Protein AF-A0A1V5BGL4-F1 (afdb_monomer)

Mean predicted aligned error: 3.55 Å

Solvent-accessible surface area (backbone atoms only — not comparable to full-atom values): 9438 Å² total; per-residue (Å²): 133,92,75,81,52,79,88,76,29,44,34,30,43,34,29,48,71,45,88,51,20,38,32,61,49,69,58,36,43,73,33,54,34,34,38,75,61,69,86,57,91,64,68,62,47,80,61,52,72,65,59,49,50,74,62,42,29,55,28,36,40,37,32,44,45,77,96,41,66,67,41,38,26,82,67,8,89,51,38,60,60,37,48,51,54,34,52,50,59,54,64,38,90,72,35,66,78,20,52,8,48,68,70,60,38,50,34,20,29,34,34,61,41,55,74,44,95,53,20,69,38,34,34,42,45,47,28,32,72,71,35,47,81,84,35,62,89,62,55,41,52,60,49,41,47,47,45,39,44,74,76,65,65,43,98,70,60,61,93,79,46,28,18,42,41,35,34,85,83,86,18,63,73,4,80

Structure (mmCIF, N/CA/C/O backbone):
data_AF-A0A1V5BGL4-F1
#
_entry.id   AF-A0A1V5BGL4-F1
#
loop_
_atom_site.group_PDB
_atom_site.id
_atom_site.type_symbol
_atom_site.label_atom_id
_atom_site.label_alt_id
_atom_site.label_comp_id
_atom_site.label_asym_id
_atom_site.label_entity_id
_atom_site.label_seq_id
_atom_site.pdbx_PDB_ins_code
_atom_site.Cartn_x
_atom_site.Cartn_y
_atom_site.Cartn_z
_atom_site.occupancy
_atom_site.B_iso_or_equiv
_atom_site.auth_seq_id
_atom_site.auth_comp_id
_atom_site.auth_asym_id
_atom_site.auth_atom_id
_atom_site.pdbx_PDB_model_num
ATOM 1 N N . MET A 1 1 ? -18.898 -4.215 -17.575 1.00 46.25 1 MET A N 1
ATOM 2 C CA . MET A 1 1 ? -17.873 -4.430 -16.530 1.00 46.25 1 MET A CA 1
ATOM 3 C C . MET A 1 1 ? -18.615 -4.593 -15.207 1.00 46.25 1 MET A C 1
ATOM 5 O O . MET A 1 1 ? -19.417 -3.721 -14.900 1.00 46.25 1 MET A O 1
ATOM 9 N N . LYS A 1 2 ? -18.492 -5.723 -14.495 1.00 56.09 2 LYS A N 1
ATOM 10 C CA . LYS A 1 2 ? -19.164 -5.896 -13.191 1.00 56.09 2 LYS A CA 1
ATOM 11 C C . LYS A 1 2 ? -18.403 -5.069 -12.153 1.00 56.09 2 LYS A C 1
ATOM 13 O O . LYS A 1 2 ? -17.222 -5.314 -11.939 1.00 56.09 2 LYS A O 1
ATOM 18 N N . THR A 1 3 ? -19.050 -4.068 -11.570 1.00 75.62 3 THR A N 1
ATOM 19 C CA . THR A 1 3 ? -18.485 -3.226 -10.511 1.00 75.62 3 THR A CA 1
ATOM 20 C C . THR A 1 3 ? -18.653 -3.907 -9.153 1.00 75.62 3 THR A C 1
ATOM 22 O O . THR A 1 3 ? -19.695 -4.502 -8.889 1.00 75.62 3 THR A O 1
ATOM 25 N N . ILE A 1 4 ? -17.635 -3.830 -8.288 1.00 83.69 4 ILE A N 1
ATOM 26 C CA . ILE A 1 4 ? -17.737 -4.312 -6.901 1.00 83.69 4 ILE A CA 1
ATOM 27 C C . ILE A 1 4 ? -18.703 -3.378 -6.145 1.00 83.69 4 ILE A C 1
ATOM 29 O O . ILE A 1 4 ? -18.443 -2.161 -6.121 1.00 83.69 4 ILE A O 1
ATOM 33 N N . PRO A 1 5 ? -19.800 -3.903 -5.559 1.00 88.88 5 PRO A N 1
ATOM 34 C CA . PRO A 1 5 ? -20.725 -3.124 -4.735 1.00 88.88 5 PRO A CA 1
ATOM 35 C C . PRO A 1 5 ? -19.995 -2.380 -3.614 1.00 88.88 5 PRO A C 1
ATOM 37 O O . PRO A 1 5 ? -19.021 -2.890 -3.071 1.00 88.88 5 PRO A O 1
ATOM 40 N N . ILE A 1 6 ? -20.432 -1.161 -3.284 1.00 84.94 6 ILE A N 1
ATOM 41 C CA . ILE A 1 6 ? -19.720 -0.260 -2.357 1.00 84.94 6 ILE A CA 1
ATOM 42 C C . ILE A 1 6 ? -19.507 -0.865 -0.959 1.00 84.94 6 ILE A C 1
ATOM 44 O O . ILE A 1 6 ? -18.484 -0.621 -0.323 1.00 84.94 6 ILE A O 1
ATOM 48 N N . ASP A 1 7 ? -20.467 -1.662 -0.510 1.00 88.38 7 ASP A N 1
ATOM 49 C CA . ASP A 1 7 ? -20.508 -2.408 0.745 1.00 88.38 7 ASP A CA 1
ATOM 50 C C . ASP A 1 7 ? -19.601 -3.644 0.732 1.00 88.38 7 ASP A C 1
ATOM 52 O O . ASP A 1 7 ? -19.092 -4.040 1.775 1.00 88.38 7 ASP A O 1
ATOM 56 N N . ALA A 1 8 ? -19.329 -4.200 -0.449 1.00 92.00 8 ALA A N 1
ATOM 57 C CA . ALA A 1 8 ? -18.367 -5.281 -0.640 1.00 92.00 8 ALA A CA 1
ATOM 58 C C . ALA A 1 8 ? -16.921 -4.778 -0.822 1.00 92.00 8 ALA A C 1
ATOM 60 O O . ALA A 1 8 ? -15.995 -5.592 -0.897 1.00 92.00 8 ALA A O 1
ATOM 61 N N . ARG A 1 9 ? -16.706 -3.456 -0.919 1.00 96.44 9 ARG A N 1
ATOM 62 C CA . ARG A 1 9 ? -15.364 -2.899 -1.108 1.00 96.44 9 ARG A CA 1
ATOM 63 C C . ARG A 1 9 ? -14.560 -2.896 0.179 1.00 96.44 9 ARG A C 1
ATOM 65 O O . ARG A 1 9 ? -15.055 -2.450 1.213 1.00 96.44 9 ARG A O 1
ATOM 72 N N . LYS A 1 10 ? -13.284 -3.273 0.072 1.00 98.00 10 LYS A N 1
ATOM 73 C CA . LYS A 1 10 ? -12.346 -3.206 1.196 1.00 98.00 10 LYS A CA 1
ATOM 74 C C . LYS A 1 10 ? -12.171 -1.783 1.698 1.00 98.00 10 LYS A C 1
ATOM 76 O O . LYS A 1 10 ? -11.931 -0.878 0.896 1.00 98.00 10 LYS A O 1
ATOM 81 N N . THR A 1 11 ? -12.282 -1.587 3.011 1.00 98.31 11 THR A N 1
ATOM 82 C CA . THR A 1 11 ? -11.946 -0.308 3.642 1.00 98.31 11 THR A CA 1
ATOM 83 C C . THR A 1 11 ? -10.436 -0.133 3.707 1.00 98.31 11 THR A C 1
ATOM 85 O O . THR A 1 11 ? -9.710 -1.024 4.145 1.00 98.31 11 THR A O 1
ATOM 88 N N . VAL A 1 12 ? -9.951 1.022 3.262 1.00 98.62 12 VAL A N 1
ATOM 89 C CA . VAL A 1 12 ? -8.514 1.279 3.136 1.00 98.62 12 VAL A CA 1
ATOM 90 C C . VAL A 1 12 ? -8.150 2.585 3.813 1.00 98.62 12 VAL A C 1
ATOM 92 O O . VAL A 1 12 ? -8.805 3.614 3.615 1.00 98.62 12 VAL A O 1
ATOM 95 N N . TYR A 1 13 ? -7.077 2.535 4.589 1.00 98.56 13 TYR A N 1
ATOM 96 C CA . TYR A 1 13 ? -6.349 3.699 5.059 1.00 98.56 13 TYR A CA 1
ATOM 97 C C . TYR A 1 13 ? -5.033 3.818 4.288 1.00 98.56 13 TYR A C 1
ATOM 99 O O . TYR A 1 13 ? -4.353 2.820 4.077 1.00 98.56 13 TYR A O 1
ATOM 107 N N . CYS A 1 14 ? -4.674 5.023 3.854 1.00 98.12 14 CYS A N 1
ATOM 108 C CA . CYS A 1 14 ? -3.429 5.274 3.137 1.00 98.12 14 CYS A CA 1
ATOM 109 C C . CYS A 1 14 ? -2.704 6.457 3.775 1.00 98.12 14 CYS A C 1
ATOM 111 O O . CYS A 1 14 ? -3.251 7.562 3.829 1.00 98.12 14 CYS A O 1
ATOM 113 N N . GLU A 1 15 ? -1.491 6.200 4.263 1.00 97.50 15 GLU A N 1
ATOM 114 C CA . GLU A 1 15 ? -0.544 7.201 4.742 1.00 97.50 15 GLU A CA 1
ATOM 115 C C . GLU A 1 15 ? 0.385 7.641 3.625 1.00 97.50 15 GLU A C 1
ATOM 117 O O . GLU A 1 15 ? 1.069 6.819 3.017 1.00 97.50 15 GLU A O 1
ATOM 122 N N . VAL A 1 16 ? 0.441 8.945 3.382 1.00 95.94 16 VAL A N 1
ATOM 123 C CA . VAL A 1 16 ? 1.204 9.539 2.289 1.00 95.94 16 VAL A CA 1
ATOM 124 C C . VAL A 1 16 ? 2.327 10.401 2.856 1.00 95.94 16 VAL A C 1
ATOM 126 O O . VAL A 1 16 ? 2.078 11.430 3.481 1.00 95.94 16 VAL A O 1
ATOM 129 N N . PHE A 1 17 ? 3.575 9.988 2.620 1.00 94.75 17 PHE A N 1
ATOM 130 C CA . PHE A 1 17 ? 4.819 10.705 2.952 1.00 94.75 17 PHE A CA 1
ATOM 131 C C . PHE A 1 17 ? 5.116 10.965 4.434 1.00 94.75 17 PHE A C 1
ATOM 133 O O . PHE A 1 17 ? 6.202 11.455 4.752 1.00 94.75 17 PHE A O 1
ATOM 140 N N . GLY A 1 18 ? 4.202 10.649 5.345 1.00 95.19 18 GLY A N 1
ATOM 141 C CA . GLY A 1 18 ? 4.411 10.853 6.768 1.00 95.19 18 GLY A CA 1
ATOM 142 C C . GLY A 1 18 ? 3.290 10.289 7.620 1.00 95.19 18 GLY A C 1
ATOM 143 O O . GLY A 1 18 ? 2.204 9.960 7.140 1.00 95.19 18 GLY A O 1
ATOM 144 N N . ASP A 1 19 ? 3.583 10.174 8.907 1.00 97.00 19 ASP A N 1
ATOM 145 C CA . ASP A 1 19 ? 2.706 9.499 9.856 1.00 97.00 19 ASP A CA 1
ATOM 146 C C . ASP A 1 19 ? 1.411 10.280 10.013 1.00 97.00 19 ASP A C 1
ATOM 148 O O . ASP A 1 19 ? 1.401 11.514 10.104 1.00 97.00 19 ASP A O 1
ATOM 152 N N . TYR A 1 20 ? 0.303 9.546 9.987 1.00 97.88 20 TYR A N 1
ATOM 153 C CA . TYR A 1 20 ? -1.044 10.084 10.091 1.00 97.88 20 TYR A CA 1
ATOM 154 C C . TYR A 1 20 ? -1.426 11.074 8.977 1.00 97.88 20 TYR A C 1
ATOM 156 O O . TYR A 1 20 ? -2.448 11.758 9.074 1.00 97.88 20 TYR A O 1
ATOM 164 N N . LYS A 1 21 ? -0.653 11.151 7.885 1.00 97.44 21 LYS A N 1
ATOM 165 C CA . LYS A 1 21 ? -0.989 11.935 6.688 1.00 97.44 21 LYS A CA 1
ATOM 166 C C . LYS A 1 21 ? -1.894 11.118 5.774 1.00 97.44 21 LYS A C 1
ATOM 168 O O . LYS A 1 21 ? -1.421 10.405 4.897 1.00 97.44 21 LYS A O 1
ATOM 173 N N . ALA A 1 22 ? -3.200 11.210 5.991 1.00 97.50 22 ALA A N 1
ATOM 174 C CA . ALA A 1 22 ? -4.195 10.526 5.177 1.00 97.50 22 ALA A CA 1
ATOM 175 C C . ALA A 1 22 ? -4.252 11.118 3.760 1.00 97.50 22 ALA A C 1
ATOM 177 O O . ALA A 1 22 ? -4.292 12.340 3.619 1.00 97.50 22 ALA A O 1
ATOM 178 N N . GLY A 1 23 ? -4.319 10.271 2.730 1.00 95.69 23 GLY A N 1
ATOM 179 C CA . GLY A 1 23 ? -4.504 10.702 1.338 1.00 95.69 23 GLY A CA 1
ATOM 180 C C . GLY A 1 23 ? -4.750 9.544 0.365 1.00 95.69 23 GLY A C 1
ATOM 181 O O . GLY A 1 23 ? -5.173 8.461 0.770 1.00 95.69 23 GLY A O 1
ATOM 182 N N . GLY A 1 24 ? -4.507 9.764 -0.932 1.00 93.44 24 GLY A N 1
ATOM 183 C CA . GLY A 1 24 ? -4.522 8.709 -1.963 1.00 93.44 24 GLY A CA 1
ATOM 184 C C . GLY A 1 24 ? -5.898 8.104 -2.271 1.00 93.44 24 GLY A C 1
ATOM 185 O O . GLY A 1 24 ? -5.992 6.973 -2.755 1.00 93.44 24 GLY A O 1
ATOM 186 N N . ARG A 1 25 ? -6.981 8.835 -1.975 1.00 94.44 25 ARG A N 1
ATOM 187 C CA . ARG A 1 25 ? -8.369 8.375 -2.144 1.00 94.44 25 ARG A CA 1
ATOM 188 C C . ARG A 1 25 ? -8.662 7.914 -3.574 1.00 94.44 25 ARG A C 1
ATOM 190 O O . ARG A 1 25 ? -9.248 6.851 -3.758 1.00 94.44 25 ARG A O 1
ATOM 197 N N . ASN A 1 26 ? -8.255 8.701 -4.562 1.00 92.31 26 ASN A N 1
ATOM 198 C CA . ASN A 1 26 ? -8.430 8.406 -5.981 1.00 92.31 26 ASN A CA 1
ATOM 199 C C . ASN A 1 26 ? -7.811 7.050 -6.375 1.00 92.31 26 ASN A C 1
ATOM 201 O O . ASN A 1 26 ? -8.462 6.261 -7.056 1.00 92.31 26 ASN A O 1
ATOM 205 N N . TYR A 1 27 ? -6.603 6.740 -5.899 1.00 94.00 27 TYR A N 1
ATOM 206 C CA . TYR A 1 27 ? -5.918 5.477 -6.197 1.00 94.00 27 TYR A CA 1
ATOM 207 C C . TYR A 1 27 ? -6.588 4.280 -5.515 1.00 94.00 27 TYR A C 1
ATOM 209 O O . TYR A 1 27 ? -6.769 3.231 -6.133 1.00 94.00 27 TYR A O 1
ATOM 217 N N . ILE A 1 28 ? -7.025 4.455 -4.262 1.00 96.31 28 ILE A N 1
ATOM 218 C CA . ILE A 1 28 ? -7.812 3.448 -3.538 1.00 96.31 28 ILE A CA 1
ATOM 219 C C . ILE A 1 28 ? -9.089 3.118 -4.317 1.00 96.31 28 ILE A C 1
ATOM 221 O O . ILE A 1 28 ? -9.400 1.947 -4.534 1.00 96.31 28 ILE A O 1
ATOM 225 N N . GLU A 1 29 ? -9.840 4.140 -4.730 1.00 94.38 29 GLU A N 1
ATOM 226 C CA . GLU A 1 29 ? -11.117 3.965 -5.424 1.00 94.38 29 GLU A CA 1
ATOM 227 C C . GLU A 1 29 ? -10.938 3.348 -6.815 1.00 94.38 29 GLU A C 1
ATOM 229 O O . GLU A 1 29 ? -11.740 2.495 -7.206 1.00 94.38 29 GLU A O 1
ATOM 234 N N . LEU A 1 30 ? -9.871 3.717 -7.531 1.00 94.19 30 LEU A N 1
ATOM 235 C CA . LEU A 1 30 ? -9.535 3.162 -8.842 1.00 94.19 30 LEU A CA 1
ATOM 236 C C . LEU A 1 30 ? -9.186 1.666 -8.768 1.00 94.19 30 LEU A C 1
ATOM 238 O O . LEU A 1 30 ? -9.598 0.900 -9.637 1.00 94.19 30 LEU A O 1
ATOM 242 N N . ALA A 1 31 ? -8.521 1.229 -7.696 1.00 95.88 31 ALA A N 1
ATOM 243 C CA . ALA A 1 31 ? -8.269 -0.185 -7.398 1.00 95.88 31 ALA A CA 1
ATOM 244 C C . ALA A 1 31 ? -9.495 -0.926 -6.815 1.00 95.88 31 ALA A C 1
ATOM 246 O O . ALA A 1 31 ? -9.409 -2.092 -6.425 1.00 95.88 31 ALA A O 1
ATOM 247 N N . GLY A 1 32 ? -10.654 -0.263 -6.736 1.00 95.81 32 GLY A N 1
ATOM 248 C CA . GLY A 1 32 ? -11.897 -0.850 -6.244 1.00 95.81 32 GLY A CA 1
ATOM 249 C C . GLY A 1 32 ? -11.998 -0.926 -4.721 1.00 95.81 32 GLY A C 1
ATOM 250 O O . GLY A 1 32 ? -12.857 -1.645 -4.219 1.00 95.81 32 GLY A O 1
ATOM 251 N N . GLY A 1 33 ? -11.158 -0.213 -3.973 1.00 97.00 33 GLY A N 1
ATOM 252 C CA . GLY A 1 33 ? -11.286 -0.042 -2.526 1.00 97.00 33 GLY A CA 1
ATOM 253 C C . GLY A 1 33 ? -12.253 1.082 -2.140 1.00 97.00 33 GLY A C 1
ATOM 254 O O . GLY A 1 33 ? -12.855 1.756 -2.986 1.00 97.00 33 GLY A O 1
ATOM 255 N N . ARG A 1 34 ? -12.402 1.296 -0.832 1.00 96.94 34 ARG A N 1
ATOM 256 C CA . ARG A 1 34 ? -13.141 2.413 -0.237 1.00 96.94 34 ARG A CA 1
ATOM 257 C C . ARG A 1 34 ? -12.279 3.085 0.824 1.00 96.94 34 ARG A C 1
ATOM 259 O O . ARG A 1 34 ? -11.961 2.476 1.841 1.00 96.94 34 ARG A O 1
ATOM 266 N N . SER A 1 35 ? -11.924 4.350 0.613 1.00 96.88 35 SER A N 1
ATOM 267 C CA . SER A 1 35 ? -11.182 5.109 1.625 1.00 96.88 35 SER A CA 1
ATOM 268 C C . SER A 1 35 ? -12.016 5.263 2.900 1.00 96.88 35 SER A C 1
ATOM 270 O O . SER A 1 35 ? -13.189 5.648 2.835 1.00 96.88 35 SER A O 1
ATOM 272 N N . ILE A 1 36 ? -11.411 5.025 4.068 1.00 97.31 36 ILE A N 1
ATOM 273 C CA . ILE A 1 36 ? -12.055 5.298 5.366 1.00 97.31 36 ILE A CA 1
ATOM 274 C C . ILE A 1 36 ? -12.324 6.798 5.593 1.00 97.31 36 ILE A C 1
ATOM 276 O O . ILE A 1 36 ? -13.113 7.169 6.461 1.00 97.31 36 ILE A O 1
ATOM 280 N N . PHE A 1 37 ? -11.718 7.660 4.772 1.00 96.19 37 PHE A N 1
ATOM 281 C CA . PHE A 1 37 ? -11.918 9.106 4.761 1.00 96.19 37 PHE A CA 1
ATOM 282 C C . PHE A 1 37 ? -12.658 9.596 3.507 1.00 96.19 37 PHE A C 1
ATOM 284 O O . PHE A 1 37 ? -12.559 10.765 3.166 1.00 96.19 37 PHE A O 1
ATOM 291 N N . GLY A 1 38 ? -13.438 8.747 2.825 1.00 87.50 38 GLY A N 1
ATOM 292 C CA . GLY A 1 38 ? -14.096 9.086 1.549 1.00 87.50 38 GLY A CA 1
ATOM 293 C C . GLY A 1 38 ? -15.017 10.322 1.546 1.00 87.50 38 GLY A C 1
ATOM 294 O O . GLY A 1 38 ? -15.311 10.845 0.476 1.00 87.50 38 GLY A O 1
ATOM 295 N N . ASN A 1 39 ? -15.435 10.821 2.715 1.00 86.19 39 ASN A N 1
ATOM 296 C CA . ASN A 1 39 ? -16.272 12.023 2.849 1.00 86.19 39 ASN A CA 1
ATOM 297 C C . ASN A 1 39 ? -15.471 13.338 2.914 1.00 86.19 39 ASN A C 1
ATOM 299 O O . ASN A 1 39 ? -16.067 14.411 2.974 1.00 86.19 39 ASN A O 1
ATOM 303 N N . THR A 1 40 ? -14.139 13.275 2.950 1.00 86.25 40 THR A N 1
ATOM 304 C CA . THR A 1 40 ? -13.287 14.469 2.930 1.00 86.25 40 THR A CA 1
ATOM 305 C C . THR A 1 40 ? -13.168 15.033 1.513 1.00 86.25 40 THR A C 1
ATOM 307 O O . THR A 1 40 ? -13.118 14.286 0.533 1.00 86.25 40 THR A O 1
ATOM 310 N N . SER A 1 41 ? -13.096 16.358 1.403 1.00 83.69 41 SER A N 1
ATOM 311 C CA . SER A 1 41 ? -12.749 17.057 0.160 1.00 83.69 41 SER A CA 1
ATOM 312 C C . SER A 1 41 ? -11.245 17.315 0.019 1.00 83.69 41 SER A C 1
ATOM 314 O O . SER A 1 41 ? -10.809 17.805 -1.017 1.00 83.69 41 SER A O 1
ATOM 316 N N . GLN A 1 42 ? -10.455 17.026 1.057 1.00 89.75 42 GLN A N 1
ATOM 317 C CA . GLN A 1 42 ? -9.010 17.241 1.051 1.00 89.75 42 GLN A CA 1
ATOM 318 C C . GLN A 1 42 ? -8.289 16.047 0.420 1.00 89.75 42 GLN A C 1
ATOM 320 O O . GLN A 1 42 ? -8.470 14.917 0.867 1.00 89.75 42 GLN A O 1
ATOM 325 N N . GLU A 1 43 ? -7.421 16.305 -0.558 1.00 88.31 43 GLU A N 1
ATOM 326 C CA . GLU A 1 43 ? -6.581 15.267 -1.177 1.00 88.31 43 GLU A CA 1
ATOM 327 C C . GLU A 1 43 ? -5.618 14.622 -0.171 1.00 88.31 43 GLU A C 1
ATOM 329 O O . GLU A 1 43 ? -5.465 13.400 -0.147 1.00 88.31 43 GLU A O 1
ATOM 334 N N . THR A 1 44 ? -5.028 15.447 0.702 1.00 94.00 44 THR A N 1
ATOM 335 C CA . THR A 1 44 ? -4.151 15.012 1.794 1.00 94.00 44 THR A CA 1
ATOM 336 C C . THR A 1 44 ? -4.391 15.868 3.035 1.00 94.00 44 THR A C 1
ATOM 338 O O . THR A 1 44 ? -4.497 17.089 2.932 1.00 94.00 44 THR A O 1
ATOM 341 N N . PHE A 1 45 ? -4.447 15.255 4.217 1.00 96.38 45 PHE A N 1
ATOM 342 C CA . PHE A 1 45 ? -4.617 15.950 5.500 1.00 96.38 45 PHE A CA 1
ATOM 343 C C . PHE A 1 45 ? -4.042 15.127 6.664 1.00 96.38 45 PHE A C 1
ATOM 345 O O . PHE A 1 45 ? -3.785 13.933 6.530 1.00 96.38 45 PHE A O 1
ATOM 352 N N . THR A 1 46 ? -3.816 15.758 7.819 1.00 97.69 46 THR A N 1
ATOM 353 C CA . THR A 1 46 ? -3.426 15.037 9.044 1.00 97.69 46 THR A CA 1
ATOM 354 C C . THR A 1 46 ? -4.677 14.513 9.753 1.00 97.69 46 THR A C 1
ATOM 356 O O . THR A 1 46 ? -5.577 15.300 10.038 1.00 97.69 46 THR A O 1
ATOM 359 N N . THR A 1 47 ? -4.722 13.221 10.068 1.00 97.12 47 THR A N 1
ATOM 360 C CA . THR A 1 47 ? -5.730 12.597 10.950 1.00 97.12 47 THR A CA 1
ATOM 361 C C . THR A 1 47 ? -5.098 12.239 12.305 1.00 97.12 47 THR A C 1
ATOM 363 O O . THR A 1 47 ? -3.932 12.555 12.545 1.00 97.12 47 THR A O 1
ATOM 366 N N . THR A 1 48 ? -5.847 11.603 13.207 1.00 98.00 48 THR A N 1
ATOM 367 C CA . THR A 1 48 ? -5.340 11.120 14.498 1.00 98.00 48 THR A CA 1
ATOM 368 C C . THR A 1 48 ? -5.335 9.586 14.561 1.00 98.00 48 THR A C 1
ATOM 370 O O . THR A 1 48 ? -6.115 8.935 13.856 1.00 98.00 48 THR A O 1
ATOM 373 N N . PRO A 1 49 ? -4.495 8.975 15.418 1.00 98.19 49 PRO A N 1
ATOM 374 C CA . PRO A 1 49 ? -4.524 7.533 15.657 1.00 98.19 49 PRO A CA 1
ATOM 375 C C . PRO A 1 49 ? -5.919 7.022 16.046 1.00 98.19 49 PRO A C 1
ATOM 377 O O . PRO A 1 49 ? -6.379 6.010 15.522 1.00 98.19 49 PRO A O 1
ATOM 380 N N . GLU A 1 50 ? -6.628 7.743 16.918 1.00 98.25 50 GLU A N 1
ATOM 381 C CA . GLU A 1 50 ? -7.956 7.369 17.421 1.00 98.25 50 GLU A CA 1
ATOM 382 C C . GLU A 1 50 ? -8.997 7.334 16.301 1.00 98.25 50 GLU A C 1
ATOM 384 O O . GLU A 1 50 ? -9.857 6.451 16.268 1.00 98.25 50 GLU A O 1
ATOM 389 N N . GLU A 1 51 ? -8.909 8.271 15.356 1.00 97.94 51 GLU A N 1
ATOM 390 C CA . GLU A 1 51 ? -9.773 8.320 14.182 1.00 97.94 51 GLU A CA 1
ATOM 391 C C . GLU A 1 51 ? -9.584 7.110 13.264 1.00 97.94 51 GLU A C 1
ATOM 393 O O . GLU A 1 51 ? -10.568 6.614 12.707 1.00 97.94 51 GLU A O 1
ATOM 398 N N . ILE A 1 52 ? -8.343 6.641 13.104 1.00 98.44 52 ILE A N 1
ATOM 399 C CA . ILE A 1 52 ? -8.001 5.461 12.298 1.00 98.44 52 ILE A CA 1
ATOM 400 C C . ILE A 1 52 ? -8.475 4.194 13.011 1.00 98.44 52 ILE A C 1
ATOM 402 O O . ILE A 1 52 ? -9.134 3.358 12.392 1.00 98.44 52 ILE A O 1
ATOM 406 N N . ILE A 1 53 ? -8.213 4.085 14.318 1.00 98.56 53 ILE A N 1
ATOM 407 C CA . ILE A 1 53 ? -8.656 2.967 15.161 1.00 98.56 53 ILE A CA 1
ATOM 408 C C . ILE A 1 53 ? -10.183 2.840 15.116 1.00 98.56 53 ILE A C 1
ATOM 410 O O . ILE A 1 53 ? -10.704 1.761 14.852 1.00 98.56 53 ILE A O 1
ATOM 414 N N . THR A 1 54 ? -10.904 3.949 15.299 1.00 98.31 54 THR A N 1
ATOM 415 C CA . THR A 1 54 ? -12.378 3.975 15.289 1.00 98.31 54 THR A CA 1
ATOM 416 C C . THR A 1 54 ? -12.950 3.561 13.934 1.00 98.31 54 THR A C 1
ATOM 418 O O . THR A 1 54 ? -13.981 2.895 13.867 1.00 98.31 54 THR A O 1
ATOM 421 N N . ARG A 1 55 ? -12.294 3.953 12.837 1.00 98.19 55 ARG A N 1
ATOM 422 C CA . ARG A 1 55 ? -12.729 3.620 11.473 1.00 98.19 55 ARG A CA 1
ATOM 423 C C . ARG A 1 55 ? -12.339 2.211 11.030 1.00 98.19 55 ARG A C 1
ATOM 425 O O . ARG A 1 55 ? -12.928 1.731 10.066 1.00 98.19 55 ARG A O 1
ATOM 432 N N . ASN A 1 56 ? -11.384 1.582 11.718 1.00 98.56 56 ASN A N 1
ATOM 433 C CA . ASN A 1 56 ? -10.993 0.181 11.579 1.00 98.56 56 ASN A CA 1
ATOM 434 C C . ASN A 1 56 ? -10.823 -0.281 10.110 1.00 98.56 56 ASN A C 1
ATOM 436 O O . ASN A 1 56 ? -11.655 -1.029 9.591 1.00 98.56 56 ASN A O 1
ATOM 440 N N . PRO A 1 57 ? -9.786 0.195 9.394 1.00 98.62 57 PRO A N 1
ATOM 441 C CA . PRO A 1 57 ? -9.544 -0.214 8.013 1.00 98.62 57 PRO A CA 1
ATOM 442 C C . PRO A 1 57 ? -9.201 -1.710 7.894 1.00 98.62 57 PRO A C 1
ATOM 444 O O . PRO A 1 57 ? -8.495 -2.270 8.734 1.00 98.62 57 PRO A O 1
ATOM 447 N N . GLU A 1 58 ? -9.631 -2.335 6.797 1.00 98.75 58 GLU A N 1
ATOM 448 C CA . GLU A 1 58 ? -9.273 -3.709 6.417 1.00 98.75 58 GLU A CA 1
ATOM 449 C C . GLU A 1 58 ? -7.897 -3.805 5.736 1.00 98.75 58 GLU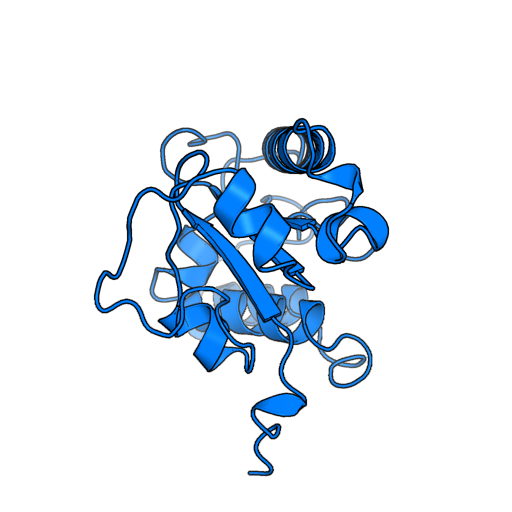 A C 1
ATOM 451 O O . GLU A 1 58 ? -7.330 -4.896 5.660 1.00 98.75 58 GLU A O 1
ATOM 456 N N . VAL A 1 59 ? -7.376 -2.689 5.213 1.00 98.81 59 VAL A N 1
ATOM 457 C CA . VAL A 1 59 ? -6.042 -2.573 4.600 1.00 98.81 59 VAL A CA 1
ATOM 458 C C . VAL A 1 59 ? -5.404 -1.234 4.978 1.00 98.81 59 VAL A C 1
ATOM 460 O O . VAL A 1 59 ? -6.075 -0.199 4.947 1.00 98.81 59 VAL A O 1
ATOM 463 N N . ILE A 1 60 ? -4.105 -1.236 5.285 1.00 98.81 60 ILE A N 1
ATOM 464 C CA . ILE A 1 60 ? -3.299 -0.016 5.444 1.00 98.81 60 ILE A CA 1
ATOM 465 C C . ILE A 1 60 ? -2.217 0.025 4.360 1.00 98.81 60 ILE A C 1
ATOM 467 O O . ILE A 1 60 ? -1.516 -0.959 4.131 1.00 98.81 60 ILE A O 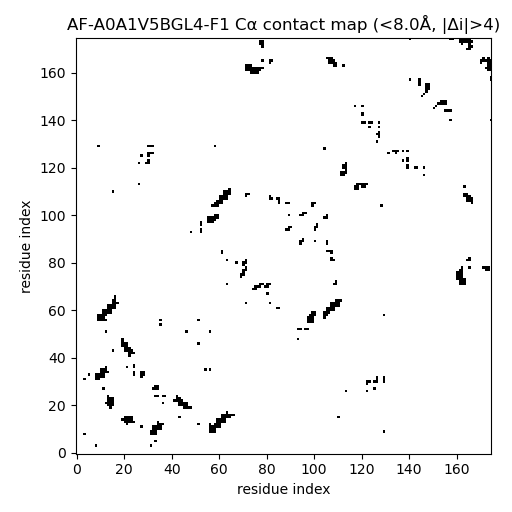1
ATOM 471 N N . LEU A 1 61 ? -2.075 1.179 3.714 1.00 98.62 61 LEU A N 1
ATOM 472 C CA . LEU A 1 61 ? -1.038 1.475 2.729 1.00 98.62 61 LEU A CA 1
ATOM 473 C C . LEU A 1 61 ? -0.118 2.579 3.255 1.00 98.62 61 LEU A C 1
ATOM 475 O O . LEU A 1 61 ? -0.598 3.564 3.815 1.00 98.62 61 LEU A O 1
ATOM 479 N N . ARG A 1 62 ? 1.188 2.446 3.024 1.00 98.00 62 ARG A N 1
ATOM 480 C CA . ARG A 1 62 ? 2.208 3.459 3.318 1.00 98.00 62 ARG A CA 1
ATOM 481 C C . ARG A 1 62 ? 2.930 3.855 2.034 1.00 98.00 62 ARG A C 1
ATOM 483 O O . ARG A 1 62 ? 3.752 3.095 1.530 1.00 98.00 62 ARG A O 1
ATOM 490 N N . LEU A 1 63 ? 2.630 5.046 1.516 1.00 97.06 63 LEU A N 1
ATOM 491 C CA . LEU A 1 63 ? 3.322 5.633 0.367 1.00 97.06 63 LEU A CA 1
ATOM 492 C C . LEU A 1 63 ? 4.572 6.366 0.844 1.00 97.06 63 LEU A C 1
ATOM 494 O O . LEU A 1 63 ? 4.507 7.455 1.424 1.00 97.06 63 LEU A O 1
ATOM 498 N N . MET A 1 64 ? 5.716 5.748 0.589 1.00 96.69 64 MET A N 1
ATOM 499 C CA . MET A 1 64 ? 7.031 6.267 0.926 1.00 96.69 64 MET A CA 1
ATOM 500 C C . MET A 1 64 ? 7.523 7.162 -0.210 1.00 96.69 64 MET A C 1
ATOM 502 O O . MET A 1 64 ? 7.469 6.781 -1.375 1.00 96.69 64 MET A O 1
ATOM 506 N N . GLY A 1 65 ? 7.973 8.369 0.131 1.00 92.94 65 GLY A N 1
ATOM 507 C CA . GLY A 1 65 ? 8.422 9.366 -0.843 1.00 92.94 65 GLY A CA 1
ATOM 508 C C . GLY A 1 65 ? 9.887 9.752 -0.671 1.00 92.94 65 GLY A C 1
ATOM 509 O O . GLY A 1 65 ? 10.691 8.999 -0.125 1.00 92.94 65 GLY A O 1
ATOM 510 N N . TRP A 1 66 ? 10.211 10.982 -1.072 1.00 89.56 66 TRP A N 1
ATOM 511 C CA . TRP A 1 66 ? 11.574 11.528 -1.158 1.00 89.56 66 TRP A CA 1
ATOM 512 C C . TRP A 1 66 ? 12.456 11.352 0.095 1.00 89.56 66 TRP A C 1
ATOM 514 O O . TRP A 1 66 ? 13.672 11.240 -0.035 1.00 89.56 66 TRP A O 1
ATOM 524 N N . LYS A 1 67 ? 11.872 11.277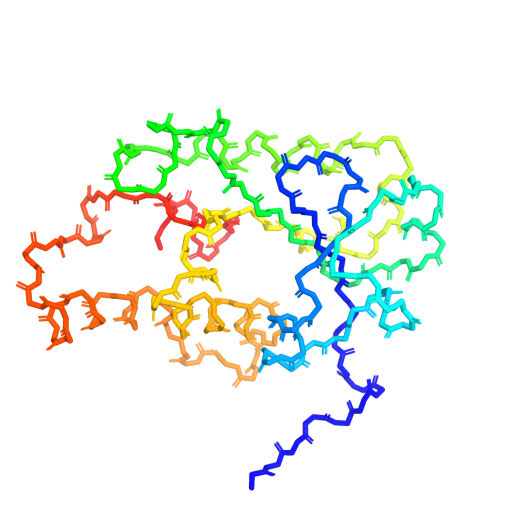 1.303 1.00 93.00 67 LYS A N 1
ATOM 525 C CA . LYS A 1 67 ? 12.593 10.985 2.562 1.00 93.00 67 LYS A CA 1
ATOM 526 C C . LYS A 1 67 ? 13.386 9.666 2.498 1.00 93.00 67 LYS A C 1
ATOM 528 O O . LYS A 1 67 ? 14.359 9.499 3.230 1.00 93.00 67 LYS A O 1
ATOM 533 N N . TYR A 1 68 ? 12.973 8.744 1.631 1.00 94.19 68 TYR A N 1
ATOM 534 C CA . TYR A 1 68 ? 13.566 7.422 1.445 1.00 94.19 68 TYR A CA 1
ATOM 535 C C . TYR A 1 68 ? 14.335 7.300 0.122 1.00 94.19 68 TYR A C 1
ATOM 537 O O . TYR A 1 68 ? 14.617 6.185 -0.306 1.00 94.19 68 TYR A O 1
ATOM 545 N N . ALA A 1 69 ? 14.691 8.415 -0.528 1.00 91.00 69 ALA A N 1
ATOM 546 C CA . ALA A 1 69 ? 15.521 8.398 -1.733 1.00 91.00 69 ALA A CA 1
ATOM 547 C C . ALA A 1 69 ? 16.792 7.546 -1.527 1.00 91.00 69 ALA A C 1
ATOM 549 O O . ALA A 1 69 ? 17.429 7.616 -0.472 1.00 91.00 69 ALA A O 1
ATOM 550 N N . GLY A 1 70 ? 17.112 6.700 -2.509 1.00 91.94 70 GLY A N 1
ATOM 551 C CA . GLY A 1 70 ? 18.207 5.725 -2.439 1.00 91.94 70 GLY A CA 1
ATOM 552 C C . GLY A 1 70 ? 17.944 4.491 -1.562 1.00 91.94 70 GLY A C 1
ATOM 553 O O . GLY A 1 70 ? 18.770 3.588 -1.532 1.00 91.94 70 GLY A O 1
ATOM 554 N N . LYS A 1 71 ? 16.818 4.430 -0.838 1.00 94.12 71 LYS A N 1
ATOM 555 C CA . LYS A 1 71 ? 16.435 3.300 0.036 1.00 94.12 71 LYS A CA 1
ATOM 556 C C . LYS A 1 71 ? 15.204 2.534 -0.448 1.00 94.12 71 LYS A C 1
ATOM 558 O O . LYS A 1 71 ? 14.877 1.498 0.118 1.00 94.12 71 LYS A O 1
ATOM 563 N N . ILE A 1 72 ? 14.508 3.073 -1.445 1.00 94.19 72 ILE A N 1
ATOM 564 C CA . ILE A 1 72 ? 13.362 2.467 -2.129 1.00 94.19 72 ILE A CA 1
ATOM 565 C C . ILE A 1 72 ? 13.478 2.715 -3.637 1.00 94.19 72 ILE A C 1
ATOM 567 O O . ILE A 1 72 ? 14.256 3.563 -4.082 1.00 94.19 72 ILE A O 1
ATOM 571 N N . GLY A 1 73 ? 12.674 2.005 -4.417 1.00 92.56 73 GLY A N 1
ATOM 572 C CA . GLY A 1 73 ? 12.576 2.148 -5.860 1.00 92.56 73 GLY A CA 1
ATOM 573 C C . GLY A 1 73 ? 13.824 1.642 -6.580 1.00 92.56 73 GLY A C 1
ATOM 574 O O . GLY A 1 73 ? 14.396 0.614 -6.228 1.00 92.56 73 GLY A O 1
ATOM 575 N N . TRP A 1 74 ? 14.240 2.379 -7.609 1.00 89.69 74 TRP A N 1
ATOM 576 C CA . TRP A 1 74 ? 15.253 1.975 -8.592 1.00 89.69 74 TRP A CA 1
ATOM 577 C C . TRP A 1 74 ? 16.646 1.691 -8.031 1.00 89.69 74 TRP A C 1
ATOM 579 O O . TRP A 1 74 ? 17.352 0.832 -8.564 1.00 89.69 74 TRP A O 1
ATOM 589 N N . GLU A 1 75 ? 17.044 2.463 -7.022 1.00 87.31 75 GLU A N 1
ATOM 590 C CA . GLU A 1 75 ? 18.388 2.461 -6.433 1.00 87.31 75 GLU A CA 1
ATOM 591 C C . GLU A 1 75 ? 18.497 1.523 -5.228 1.00 87.31 75 GLU A C 1
ATOM 593 O O . GLU A 1 75 ? 19.599 1.266 -4.750 1.00 87.31 75 GLU A O 1
ATOM 598 N N . ALA A 1 76 ? 17.363 1.010 -4.746 1.00 90.75 76 ALA A N 1
ATOM 599 C CA . ALA A 1 76 ? 17.327 0.108 -3.614 1.00 90.75 76 ALA A CA 1
ATOM 600 C C . ALA A 1 76 ? 17.803 -1.296 -3.998 1.00 90.75 76 ALA A C 1
ATOM 602 O O . ALA A 1 76 ? 17.467 -1.831 -5.058 1.00 90.75 76 ALA A O 1
ATOM 603 N N . ASP A 1 77 ? 18.570 -1.892 -3.092 1.00 88.12 77 ASP A N 1
ATOM 604 C CA . ASP A 1 77 ? 19.100 -3.251 -3.181 1.00 88.12 77 ASP A CA 1
ATOM 605 C C . ASP A 1 77 ? 18.428 -4.218 -2.191 1.00 88.12 77 ASP A C 1
ATOM 607 O O . ASP A 1 77 ? 18.709 -5.416 -2.215 1.00 88.12 77 ASP A O 1
ATOM 611 N N . ASN A 1 78 ? 17.572 -3.704 -1.299 1.00 91.44 78 ASN A N 1
ATOM 612 C CA . ASN A 1 78 ? 16.831 -4.489 -0.321 1.00 91.44 78 ASN A CA 1
ATOM 613 C C . ASN A 1 78 ? 15.581 -3.757 0.214 1.00 91.44 78 ASN A C 1
ATOM 615 O O . ASN A 1 78 ? 15.501 -2.529 0.220 1.00 91.44 78 ASN A O 1
ATOM 619 N N . VAL A 1 79 ? 14.630 -4.520 0.757 1.00 94.06 79 VAL A N 1
ATOM 620 C CA . VAL A 1 79 ? 13.349 -4.007 1.286 1.00 94.06 79 VAL A CA 1
ATOM 621 C C . VAL A 1 79 ? 13.408 -3.403 2.694 1.00 94.06 79 VAL A C 1
ATOM 623 O O . VAL A 1 79 ? 12.355 -3.140 3.276 1.00 94.06 79 VAL A O 1
ATOM 626 N N . THR A 1 80 ? 14.586 -3.228 3.303 1.00 96.38 80 THR A N 1
ATOM 627 C CA . THR A 1 80 ? 14.699 -2.917 4.744 1.00 96.38 80 THR A CA 1
ATOM 628 C C . THR A 1 80 ? 13.896 -1.680 5.122 1.00 96.38 80 THR A C 1
ATOM 630 O O . THR A 1 80 ? 13.108 -1.745 6.058 1.00 96.38 80 THR A O 1
ATOM 633 N N . ALA A 1 81 ? 13.993 -0.596 4.348 1.00 96.69 81 ALA A N 1
ATOM 634 C CA . ALA A 1 81 ? 13.246 0.626 4.637 1.00 96.69 81 ALA A CA 1
ATOM 635 C C . ALA A 1 81 ? 11.722 0.411 4.596 1.00 96.69 81 ALA A C 1
ATOM 637 O O . ALA A 1 81 ? 11.004 0.910 5.457 1.00 96.69 81 ALA A O 1
ATOM 638 N N . MET A 1 82 ? 11.212 -0.351 3.624 1.00 97.38 82 MET A N 1
ATOM 639 C CA . MET A 1 82 ? 9.776 -0.644 3.532 1.00 97.38 82 MET A CA 1
ATOM 640 C C . MET A 1 82 ? 9.301 -1.572 4.650 1.00 97.38 82 MET A C 1
ATOM 642 O O . MET A 1 82 ? 8.195 -1.410 5.170 1.00 97.38 82 MET A O 1
ATOM 646 N N . ARG A 1 83 ? 10.142 -2.535 5.038 1.00 97.62 83 ARG A N 1
ATOM 647 C CA . ARG A 1 83 ? 9.883 -3.434 6.162 1.00 97.62 83 ARG A CA 1
ATOM 648 C C . ARG A 1 83 ? 9.823 -2.673 7.479 1.00 97.62 83 ARG A C 1
ATOM 650 O O . ARG A 1 83 ? 8.861 -2.847 8.214 1.00 97.62 83 ARG A O 1
ATOM 657 N N . GLU A 1 84 ? 10.791 -1.798 7.736 1.00 97.62 84 GLU A N 1
ATOM 658 C CA . GLU A 1 84 ? 10.834 -0.954 8.934 1.00 97.62 84 GLU A CA 1
ATOM 659 C C . GLU A 1 84 ? 9.592 -0.063 9.048 1.00 97.62 84 GLU A C 1
ATOM 661 O O . GLU A 1 84 ? 8.984 0.001 10.112 1.00 97.62 84 GLU A O 1
ATOM 666 N N . GLU A 1 85 ? 9.154 0.565 7.953 1.00 97.88 85 GLU A N 1
ATOM 667 C CA . GLU A 1 85 ? 7.929 1.378 7.951 1.00 97.88 85 GLU A CA 1
ATOM 668 C C . GLU A 1 85 ? 6.669 0.550 8.209 1.00 97.88 85 GLU A C 1
ATOM 670 O O . GLU A 1 85 ? 5.769 0.980 8.932 1.00 97.88 85 GLU A O 1
ATOM 675 N N . ARG A 1 86 ? 6.588 -0.655 7.635 1.00 98.06 86 ARG A N 1
ATOM 676 C CA . ARG A 1 86 ? 5.484 -1.572 7.920 1.00 98.06 86 ARG A CA 1
ATOM 677 C C . ARG A 1 86 ? 5.484 -1.973 9.394 1.00 98.06 86 ARG A C 1
ATOM 679 O O . ARG A 1 86 ? 4.430 -1.941 10.023 1.00 98.06 86 ARG A O 1
ATOM 686 N N . ASP A 1 87 ? 6.632 -2.368 9.929 1.00 98.19 87 ASP A N 1
ATOM 687 C CA . ASP A 1 87 ? 6.758 -2.853 11.304 1.00 98.19 87 ASP A CA 1
ATOM 688 C C . ASP A 1 87 ? 6.492 -1.734 12.325 1.00 98.19 87 ASP A C 1
ATOM 690 O O . ASP A 1 87 ? 5.856 -1.972 13.355 1.00 98.19 87 ASP A O 1
ATOM 694 N N . GLU A 1 88 ? 6.874 -0.495 12.008 1.00 98.06 88 GLU A N 1
ATOM 695 C CA . GLU A 1 88 ? 6.489 0.694 12.770 1.00 98.06 88 GLU A CA 1
ATOM 696 C C . GLU A 1 88 ? 4.961 0.814 12.842 1.00 98.06 88 GLU A C 1
ATOM 698 O O . GLU A 1 88 ? 4.410 0.764 13.940 1.00 98.06 88 GLU A O 1
ATOM 703 N N . ILE A 1 89 ? 4.254 0.829 11.704 1.00 98.44 89 ILE A N 1
ATOM 704 C CA . ILE A 1 89 ? 2.781 0.910 11.671 1.00 98.44 89 ILE A CA 1
ATOM 705 C C . ILE A 1 89 ? 2.135 -0.232 12.465 1.00 98.44 89 ILE A C 1
ATOM 707 O O . ILE A 1 89 ? 1.193 -0.008 13.229 1.00 98.44 89 ILE A O 1
ATOM 711 N N . MET A 1 90 ? 2.636 -1.458 12.297 1.00 98.12 90 MET A N 1
ATOM 712 C CA . MET A 1 90 ? 2.131 -2.654 12.980 1.00 98.12 90 MET A CA 1
ATOM 713 C C . MET A 1 90 ? 2.308 -2.587 14.507 1.00 98.12 90 MET A C 1
ATOM 715 O O . MET A 1 90 ? 1.546 -3.228 15.232 1.00 98.12 90 MET A O 1
ATOM 719 N N . SER A 1 91 ? 3.296 -1.828 14.996 1.00 97.88 91 SER A N 1
ATOM 720 C CA . SER A 1 91 ? 3.643 -1.703 16.420 1.00 97.88 91 SER A CA 1
ATOM 721 C C . SER A 1 91 ? 3.100 -0.441 17.100 1.00 97.88 91 SER A C 1
ATOM 723 O O . SER A 1 91 ? 3.230 -0.306 18.320 1.00 97.88 91 SER A O 1
ATOM 725 N N . ARG A 1 92 ? 2.443 0.462 16.359 1.00 98.25 92 ARG A N 1
ATOM 726 C CA . ARG A 1 92 ? 1.842 1.679 16.924 1.00 98.25 92 ARG A CA 1
ATOM 727 C C . ARG A 1 92 ? 0.848 1.359 18.038 1.00 98.25 92 ARG A C 1
ATOM 729 O O . ARG A 1 92 ? 0.007 0.462 17.938 1.00 98.25 92 ARG A O 1
ATOM 736 N N . THR A 1 93 ? 0.896 2.152 19.104 1.00 97.62 93 THR A N 1
ATOM 737 C CA . THR A 1 93 ? -0.028 2.023 20.235 1.00 97.62 93 THR A CA 1
ATOM 738 C C . THR A 1 93 ? -1.483 2.087 19.762 1.00 97.62 93 THR A C 1
ATOM 740 O O . THR A 1 93 ? -1.894 3.033 19.097 1.00 97.62 93 THR A O 1
ATOM 743 N N . GLY A 1 94 ? -2.271 1.065 20.111 1.00 96.19 94 GLY A N 1
ATOM 744 C CA . GLY A 1 94 ? -3.689 0.946 19.748 1.00 96.19 94 GLY A CA 1
ATOM 745 C C . GLY A 1 94 ? -3.962 0.314 18.377 1.00 96.19 94 GLY A C 1
ATOM 746 O O . GLY A 1 94 ? -5.080 -0.138 18.136 1.00 96.19 94 GLY A O 1
ATOM 747 N N . PHE A 1 95 ? -2.960 0.194 17.501 1.00 98.38 95 PHE A N 1
ATOM 748 C CA . PHE A 1 95 ? -3.148 -0.353 16.152 1.00 98.38 95 PHE A CA 1
ATOM 749 C C . PHE A 1 95 ? -3.327 -1.876 16.141 1.00 98.38 95 PHE A C 1
ATOM 751 O O . PHE A 1 95 ? -3.940 -2.406 15.220 1.00 98.38 95 PHE A O 1
ATOM 758 N N . THR A 1 96 ? -2.909 -2.586 17.194 1.00 96.75 96 THR A N 1
ATOM 759 C CA . THR A 1 96 ? -3.082 -4.047 17.326 1.00 96.75 96 THR A CA 1
ATOM 760 C C . THR A 1 96 ? -4.546 -4.507 17.280 1.00 96.75 96 THR A C 1
ATOM 762 O O . THR A 1 96 ? -4.810 -5.674 16.996 1.00 96.75 96 THR A O 1
ATOM 765 N N . GLY A 1 97 ? -5.507 -3.609 17.534 1.00 97.00 97 GLY A N 1
ATOM 766 C CA . GLY A 1 97 ? -6.942 -3.883 17.416 1.00 97.00 97 GLY A CA 1
ATOM 767 C C . GLY A 1 97 ? -7.518 -3.730 16.002 1.00 97.00 97 GLY A C 1
ATOM 768 O O . GLY A 1 97 ? -8.617 -4.233 15.753 1.00 97.00 97 GLY A O 1
ATOM 769 N N . ILE A 1 98 ? -6.795 -3.074 15.087 1.00 98.69 98 ILE A N 1
ATOM 770 C CA . ILE A 1 98 ? -7.245 -2.773 13.721 1.00 98.69 98 ILE A CA 1
ATOM 771 C C . ILE A 1 98 ? -7.219 -4.039 12.857 1.00 98.69 98 ILE A C 1
ATOM 773 O O . ILE A 1 98 ? -6.261 -4.812 12.897 1.00 98.69 98 ILE A O 1
ATOM 777 N N . ASP A 1 99 ? -8.253 -4.252 12.043 1.00 98.69 99 ASP A N 1
ATOM 778 C CA . ASP A 1 99 ? -8.397 -5.436 11.185 1.00 98.69 99 ASP A CA 1
ATOM 779 C C . ASP A 1 99 ? -7.226 -5.616 10.216 1.00 98.69 99 ASP A C 1
ATOM 781 O O . ASP A 1 99 ? -6.695 -6.725 10.105 1.00 98.69 99 ASP A O 1
ATOM 785 N N . ALA A 1 100 ? -6.760 -4.540 9.578 1.00 98.69 100 ALA A N 1
ATOM 786 C CA . ALA A 1 100 ? -5.565 -4.565 8.734 1.00 98.69 100 ALA A CA 1
ATOM 787 C C . ALA A 1 100 ? -4.326 -5.097 9.475 1.00 98.69 100 ALA A C 1
ATOM 789 O O . ALA A 1 100 ? -3.589 -5.913 8.933 1.00 98.69 100 ALA A O 1
ATOM 790 N N . VAL A 1 101 ? -4.110 -4.685 10.727 1.00 98.50 101 VAL A N 1
ATOM 791 C CA . VAL A 1 101 ? -2.934 -5.083 11.518 1.00 98.50 101 VAL A CA 1
ATOM 792 C C . VAL A 1 101 ? -3.063 -6.528 11.987 1.00 98.50 101 VAL A C 1
ATOM 794 O O . VAL A 1 101 ? -2.141 -7.318 11.799 1.00 98.50 101 VAL A O 1
ATOM 797 N N . LYS A 1 102 ? -4.234 -6.921 12.505 1.00 98.25 102 LYS A N 1
ATOM 798 C CA . LYS A 1 102 ? -4.513 -8.309 12.923 1.00 98.25 102 LYS A CA 1
ATOM 799 C C . LYS A 1 102 ? -4.348 -9.311 11.782 1.00 98.25 102 LYS A C 1
ATOM 801 O O . LYS A 1 102 ? -3.883 -10.421 12.005 1.00 98.25 102 LYS A O 1
ATOM 806 N N . SER A 1 103 ? -4.740 -8.919 10.570 1.00 97.38 103 SER A N 1
ATOM 807 C CA . SER A 1 103 ? -4.627 -9.751 9.366 1.00 97.38 103 SER A CA 1
ATOM 808 C C . SER A 1 103 ? -3.303 -9.573 8.614 1.00 97.38 103 SER A C 1
ATOM 810 O O . SER A 1 103 ? -3.106 -10.201 7.578 1.00 97.38 103 SER A O 1
ATOM 812 N N . GLY A 1 104 ? -2.398 -8.715 9.098 1.00 97.62 104 GLY A N 1
ATOM 813 C CA . GLY A 1 104 ? -1.110 -8.441 8.459 1.00 97.62 104 GLY A CA 1
ATOM 814 C C . GLY A 1 104 ? -1.187 -7.671 7.134 1.00 97.62 104 GLY A C 1
ATOM 815 O O . GLY A 1 104 ? -0.156 -7.530 6.469 1.00 97.62 104 GLY A O 1
ATOM 816 N N . ARG A 1 105 ? -2.362 -7.143 6.767 1.00 98.25 105 ARG A N 1
ATOM 817 C CA . ARG A 1 105 ? -2.660 -6.387 5.537 1.00 98.25 105 ARG A CA 1
ATOM 818 C C . ARG A 1 105 ? -2.224 -4.924 5.638 1.00 98.25 105 ARG A C 1
ATOM 820 O O . ARG A 1 105 ? -3.006 -3.992 5.439 1.00 98.25 105 ARG A O 1
ATOM 827 N N . VAL A 1 106 ? -0.953 -4.750 5.976 1.00 98.56 106 VAL A N 1
ATOM 828 C CA . VAL A 1 106 ? -0.243 -3.473 6.018 1.00 98.56 106 VAL A CA 1
ATOM 829 C C .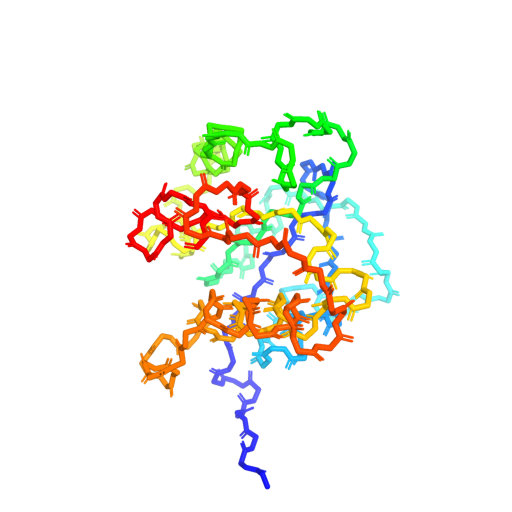 VAL A 1 106 ? 0.893 -3.559 5.012 1.00 98.56 106 VAL A C 1
ATOM 831 O O . VAL A 1 106 ? 1.723 -4.467 5.104 1.00 98.56 106 VAL A O 1
ATOM 834 N N . TYR A 1 107 ? 0.908 -2.641 4.050 1.00 98.25 107 TYR A N 1
ATOM 835 C CA . TYR A 1 107 ? 1.822 -2.673 2.911 1.00 98.25 107 TYR A CA 1
ATOM 836 C C . TYR A 1 107 ? 2.515 -1.327 2.743 1.00 98.25 107 TYR A C 1
ATOM 838 O O . TYR A 1 107 ? 1.881 -0.277 2.861 1.00 98.25 107 TYR A O 1
ATOM 846 N N . ALA A 1 108 ? 3.809 -1.365 2.445 1.00 97.69 108 ALA A N 1
ATOM 847 C CA . ALA A 1 108 ? 4.614 -0.187 2.147 1.00 97.69 108 ALA A CA 1
ATOM 848 C C . ALA A 1 108 ? 5.047 -0.222 0.681 1.00 97.69 108 ALA A C 1
ATOM 850 O O . ALA A 1 108 ? 5.219 -1.299 0.116 1.00 97.69 108 ALA A O 1
ATOM 851 N N . LEU A 1 109 ? 5.165 0.939 0.047 1.00 96.69 109 LEU A N 1
ATOM 852 C CA . LEU A 1 109 ? 5.571 1.039 -1.351 1.00 96.69 109 LEU A CA 1
ATOM 853 C C . LEU A 1 109 ? 6.181 2.398 -1.673 1.00 96.69 109 LEU A C 1
ATOM 855 O O . LEU A 1 109 ? 5.897 3.398 -1.007 1.00 96.69 109 LEU A O 1
ATOM 859 N N . ASP A 1 110 ? 6.970 2.430 -2.741 1.00 96.00 110 ASP A N 1
ATOM 860 C CA . ASP A 1 110 ? 7.401 3.670 -3.370 1.00 96.00 110 ASP A CA 1
ATOM 861 C C . ASP A 1 110 ? 6.194 4.393 -3.978 1.00 96.00 110 ASP A C 1
ATOM 863 O O . ASP A 1 110 ? 5.473 3.877 -4.828 1.00 96.00 110 ASP A O 1
ATOM 867 N N . SER A 1 111 ? 5.971 5.628 -3.548 1.00 94.81 111 SER A N 1
ATOM 868 C CA . SER A 1 111 ? 4.922 6.489 -4.088 1.00 94.81 111 SER A CA 1
ATOM 869 C C . SER A 1 111 ? 4.995 6.696 -5.606 1.00 94.81 111 SER A C 1
ATOM 871 O O . SER A 1 111 ? 3.949 6.863 -6.237 1.00 94.81 111 SER A O 1
ATOM 873 N N . ASN A 1 112 ? 6.186 6.627 -6.213 1.00 91.06 112 ASN A N 1
ATOM 874 C CA . ASN A 1 112 ? 6.356 6.850 -7.651 1.00 91.06 112 ASN A CA 1
ATOM 875 C C . ASN A 1 112 ? 5.565 5.825 -8.482 1.00 91.06 112 ASN A C 1
ATOM 877 O O . ASN A 1 112 ? 5.018 6.170 -9.528 1.00 91.06 112 ASN A O 1
ATOM 881 N N . ILE A 1 113 ? 5.407 4.582 -7.995 1.00 90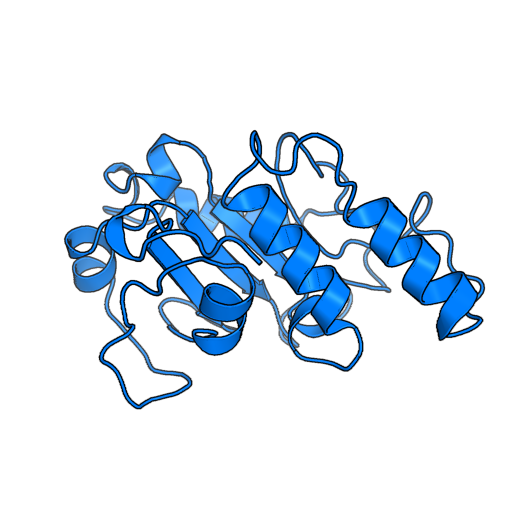.31 113 ILE A N 1
ATOM 882 C CA . ILE A 1 113 ? 4.702 3.535 -8.755 1.00 90.31 113 ILE A CA 1
ATOM 883 C C . ILE A 1 113 ? 3.180 3.718 -8.820 1.00 90.31 113 ILE A C 1
ATOM 885 O O . ILE A 1 113 ? 2.514 3.016 -9.578 1.00 90.31 113 ILE A O 1
ATOM 889 N N . VAL A 1 114 ? 2.621 4.648 -8.039 1.00 89.81 114 VAL A N 1
ATOM 890 C CA . VAL A 1 114 ? 1.178 4.938 -8.006 1.00 89.81 114 VAL A CA 1
ATOM 891 C C . VAL A 1 114 ? 0.842 6.399 -8.323 1.00 89.81 114 VAL A C 1
ATOM 893 O O . VAL A 1 114 ? -0.297 6.685 -8.677 1.00 89.81 114 VAL A O 1
ATOM 896 N N . MET A 1 115 ? 1.803 7.323 -8.231 1.00 87.12 115 MET A N 1
ATOM 897 C CA . MET A 1 115 ? 1.566 8.758 -8.451 1.00 87.12 115 MET A CA 1
ATOM 898 C C . MET A 1 115 ? 2.038 9.277 -9.818 1.00 87.12 115 MET A C 1
ATOM 900 O O . MET A 1 115 ? 1.538 10.312 -10.256 1.00 87.12 115 MET A O 1
ATOM 904 N N . ASP A 1 116 ? 2.937 8.569 -10.508 1.00 83.38 116 ASP A N 1
ATOM 905 C CA . ASP A 1 116 ? 3.475 8.986 -11.812 1.00 83.38 116 ASP A CA 1
ATOM 906 C C . ASP A 1 116 ? 2.838 8.232 -12.991 1.00 83.38 116 ASP A C 1
ATOM 908 O O . ASP A 1 116 ? 1.883 7.478 -12.837 1.00 83.38 116 ASP A O 1
ATOM 912 N N . ALA A 1 117 ? 3.363 8.404 -14.210 1.00 83.69 117 ALA A N 1
ATOM 913 C CA . ALA A 1 117 ? 2.849 7.746 -15.420 1.00 83.69 117 ALA A CA 1
ATOM 914 C C . ALA A 1 117 ? 2.768 6.208 -15.308 1.00 83.69 117 ALA A C 1
ATOM 916 O O . ALA A 1 117 ? 1.951 5.580 -15.977 1.00 83.69 117 ALA A O 1
ATOM 917 N N . ILE A 1 118 ? 3.583 5.615 -14.434 1.00 87.94 118 ILE A N 1
ATOM 918 C CA . ILE A 1 118 ? 3.591 4.184 -14.123 1.00 87.94 118 ILE A CA 1
ATOM 919 C C . ILE A 1 118 ? 2.413 3.739 -13.232 1.00 87.94 118 ILE A C 1
ATOM 921 O O . ILE A 1 118 ? 2.260 2.544 -12.991 1.00 87.94 118 ILE A O 1
ATOM 925 N N . TYR A 1 119 ? 1.532 4.656 -12.799 1.00 91.38 119 TYR A N 1
ATOM 926 C CA . TYR A 1 119 ? 0.425 4.373 -11.878 1.00 91.38 119 TYR A CA 1
ATOM 927 C C . TYR A 1 119 ? -0.430 3.136 -12.203 1.00 91.38 119 TYR A C 1
ATOM 929 O O . TYR A 1 119 ? -0.887 2.513 -11.242 1.00 91.38 119 TYR A O 1
ATOM 937 N N . PRO A 1 120 ? -0.663 2.707 -13.471 1.00 93.81 120 PRO A N 1
ATOM 938 C CA . PRO A 1 120 ? -1.421 1.482 -13.719 1.00 93.81 120 PRO A CA 1
ATOM 939 C C . PRO A 1 120 ? -0.799 0.255 -13.037 1.00 93.81 120 PRO A C 1
ATOM 941 O O . PRO A 1 120 ? -1.536 -0.604 -12.558 1.00 93.81 120 PRO A O 1
ATOM 944 N N . VAL A 1 121 ? 0.533 0.208 -12.911 1.00 94.81 121 VAL A N 1
ATOM 945 C CA . VAL A 1 121 ? 1.257 -0.834 -12.169 1.00 94.81 121 VAL A CA 1
ATOM 946 C C . VAL A 1 121 ? 0.883 -0.798 -10.686 1.00 94.81 121 VAL A C 1
ATOM 948 O O . VAL A 1 121 ? 0.457 -1.814 -10.135 1.00 94.81 121 VAL A O 1
ATOM 951 N N . GLY A 1 122 ? 0.970 0.367 -10.035 1.00 95.50 122 GLY A N 1
ATOM 952 C CA . GLY A 1 122 ? 0.589 0.527 -8.628 1.00 95.50 122 GLY A CA 1
ATOM 953 C C . GLY A 1 122 ? -0.872 0.157 -8.357 1.00 95.50 122 GLY A C 1
ATOM 954 O O . GLY A 1 122 ? -1.178 -0.494 -7.357 1.00 95.50 122 GLY A O 1
ATOM 955 N N . ILE A 1 123 ? -1.779 0.479 -9.284 1.00 96.94 123 ILE A N 1
ATOM 956 C CA . ILE A 1 123 ? -3.191 0.080 -9.194 1.00 96.94 123 ILE A CA 1
ATOM 957 C C . ILE A 1 123 ? -3.357 -1.444 -9.262 1.00 96.94 123 ILE A C 1
ATOM 959 O O . ILE A 1 123 ? -4.186 -1.987 -8.528 1.00 96.94 123 ILE A O 1
ATOM 963 N N . CYS A 1 124 ? -2.564 -2.154 -10.072 1.00 96.81 124 CYS A N 1
ATOM 964 C CA . CYS A 1 124 ? -2.558 -3.619 -10.080 1.00 96.81 124 CYS A CA 1
ATOM 965 C C . CYS A 1 124 ? -2.123 -4.193 -8.724 1.00 96.81 124 CYS A C 1
ATOM 967 O O . CYS A 1 124 ? -2.796 -5.088 -8.208 1.00 96.81 124 CYS A O 1
ATOM 969 N N . TYR A 1 125 ? -1.069 -3.655 -8.099 1.00 97.12 125 TYR A N 1
ATOM 970 C CA . TYR A 1 125 ? -0.671 -4.069 -6.746 1.00 97.12 125 TYR A CA 1
ATOM 971 C C . TYR A 1 125 ? -1.801 -3.846 -5.732 1.00 97.12 125 TYR A C 1
ATOM 973 O O . TYR A 1 125 ? 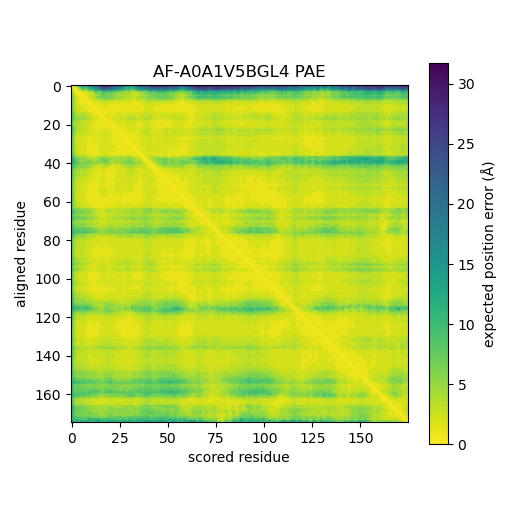-2.161 -4.767 -4.997 1.00 97.12 125 TYR A O 1
ATOM 981 N N . PHE A 1 126 ? -2.438 -2.672 -5.739 1.00 97.31 126 PHE A N 1
ATOM 982 C CA . PHE A 1 126 ? -3.561 -2.385 -4.839 1.00 97.31 126 PHE A CA 1
ATOM 983 C C . PHE A 1 126 ? -4.733 -3.340 -5.054 1.00 97.31 126 PHE A C 1
ATOM 985 O O . PHE A 1 126 ? -5.238 -3.913 -4.091 1.00 97.31 126 PHE A O 1
ATOM 992 N N . ALA A 1 127 ? -5.144 -3.566 -6.302 1.00 96.81 127 ALA A N 1
ATOM 993 C CA . ALA A 1 127 ? -6.246 -4.469 -6.615 1.00 96.81 127 ALA A CA 1
ATOM 994 C C . ALA A 1 127 ? -5.955 -5.904 -6.138 1.00 96.81 127 ALA A C 1
ATOM 996 O O . ALA A 1 127 ? -6.822 -6.528 -5.517 1.00 96.81 127 ALA A O 1
ATOM 997 N N . LYS A 1 128 ? -4.723 -6.398 -6.344 1.00 96.88 128 LYS A N 1
ATOM 998 C CA . LYS A 1 128 ? -4.266 -7.702 -5.839 1.00 96.88 128 LYS A CA 1
ATOM 999 C C . LYS A 1 128 ? -4.325 -7.767 -4.314 1.00 96.88 128 LYS A C 1
ATOM 1001 O O . LYS A 1 128 ? -4.854 -8.730 -3.769 1.00 96.88 128 LYS A O 1
ATOM 1006 N N . TRP A 1 129 ? -3.827 -6.748 -3.618 1.00 97.31 129 TRP A N 1
ATOM 1007 C CA . TRP A 1 129 ? -3.825 -6.718 -2.154 1.00 97.31 12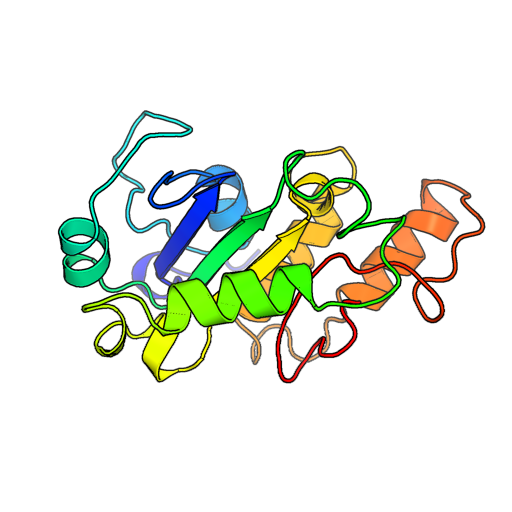9 TRP A CA 1
ATOM 1008 C C . TRP A 1 129 ? -5.223 -6.578 -1.557 1.00 97.31 129 TRP A C 1
ATOM 1010 O O . TRP A 1 129 ? -5.499 -7.135 -0.493 1.00 97.31 129 TRP A O 1
ATOM 1020 N N . PHE A 1 130 ? -6.131 -5.866 -2.225 1.00 97.12 130 PHE A N 1
ATOM 1021 C CA . PHE A 1 130 ? -7.510 -5.709 -1.769 1.00 97.12 130 PHE A CA 1
ATOM 1022 C C . PHE A 1 130 ? -8.312 -7.000 -1.966 1.00 97.12 130 PHE A C 1
ATOM 1024 O O . PHE A 1 130 ? -9.073 -7.381 -1.070 1.00 97.12 130 PHE A O 1
ATOM 1031 N N . TYR A 1 131 ? -8.103 -7.697 -3.087 1.00 96.44 131 TYR A N 1
ATOM 1032 C CA . TYR A 1 131 ? -8.873 -8.879 -3.479 1.00 96.44 131 TYR A CA 1
ATOM 1033 C C . TYR A 1 131 ? -7.969 -10.007 -4.013 1.00 96.44 131 TYR A C 1
ATOM 1035 O O . TYR A 1 131 ? -8.033 -10.332 -5.204 1.00 96.44 131 TYR A O 1
ATOM 1043 N N . PRO A 1 132 ? -7.150 -10.645 -3.154 1.00 94.88 132 PRO A N 1
ATOM 1044 C CA . PRO A 1 132 ? -6.184 -11.655 -3.590 1.00 94.88 132 PRO A CA 1
ATOM 1045 C C . PRO A 1 132 ? -6.843 -12.848 -4.292 1.00 94.88 132 PRO A C 1
ATOM 1047 O O . PRO A 1 132 ? -6.315 -13.320 -5.294 1.00 94.88 132 PRO A O 1
ATOM 1050 N N . ASP A 1 133 ? -8.029 -13.274 -3.843 1.00 94.31 133 ASP A N 1
ATOM 1051 C CA . ASP A 1 133 ? -8.764 -14.393 -4.451 1.00 94.31 133 ASP A CA 1
ATOM 1052 C C . ASP A 1 133 ? -9.355 -14.043 -5.823 1.00 94.31 133 ASP A C 1
ATOM 1054 O O . ASP A 1 133 ? -9.368 -14.873 -6.735 1.00 94.31 133 ASP A O 1
ATOM 1058 N N . LEU A 1 134 ? -9.836 -12.804 -5.987 1.00 94.56 134 LEU A N 1
ATOM 1059 C CA . LEU A 1 134 ? -10.422 -12.334 -7.245 1.00 94.56 134 LEU A CA 1
ATOM 1060 C C . LEU A 1 134 ? -9.349 -12.149 -8.320 1.00 94.56 134 LEU A C 1
ATOM 1062 O O . LEU A 1 134 ? -9.595 -12.423 -9.492 1.00 94.56 134 LEU A O 1
ATOM 1066 N N . PHE A 1 135 ? -8.162 -11.702 -7.912 1.00 94.62 135 PHE A N 1
ATOM 1067 C CA . PHE A 1 135 ? -7.025 -11.454 -8.791 1.00 94.62 135 PHE A CA 1
ATOM 1068 C C . PHE A 1 135 ? -5.911 -12.486 -8.607 1.00 94.62 135 PHE A C 1
ATOM 1070 O O . PHE A 1 135 ? -4.738 -12.167 -8.793 1.00 94.62 135 PHE A O 1
ATOM 1077 N N . LYS A 1 136 ? -6.242 -13.731 -8.248 1.00 94.38 136 LYS A N 1
ATOM 1078 C CA . LYS A 1 136 ? -5.255 -14.789 -7.970 1.00 94.38 136 LYS A CA 1
ATOM 1079 C C . LYS A 1 136 ? -4.263 -15.016 -9.119 1.00 94.38 136 LYS A C 1
ATOM 1081 O O . LYS A 1 136 ? -3.082 -15.196 -8.851 1.00 94.38 136 LYS A O 1
ATOM 1086 N N . ASP A 1 137 ? -4.723 -14.874 -10.362 1.00 95.00 137 ASP A N 1
ATOM 1087 C CA . ASP A 1 137 ? -3.935 -15.105 -11.580 1.00 95.00 137 ASP A CA 1
ATOM 1088 C C . ASP A 1 137 ? -3.200 -13.839 -12.073 1.00 95.00 137 ASP A C 1
ATOM 1090 O O . ASP A 1 137 ? -2.453 -13.893 -13.045 1.00 95.00 137 ASP A O 1
ATOM 1094 N N . MET A 1 138 ? -3.415 -12.685 -11.428 1.00 95.75 138 MET A N 1
ATOM 1095 C CA . MET A 1 138 ? -2.724 -11.438 -11.759 1.00 95.75 138 MET A CA 1
ATOM 1096 C C . MET A 1 138 ? -1.372 -11.371 -11.048 1.00 95.75 138 MET A C 1
ATOM 1098 O O . MET A 1 138 ? -1.312 -11.524 -9.824 1.00 95.75 138 MET A O 1
ATOM 1102 N N . ASP A 1 139 ? -0.325 -11.074 -11.810 1.00 95.25 139 ASP A N 1
ATOM 1103 C CA . ASP A 1 139 ? 1.031 -10.827 -11.324 1.00 95.25 139 ASP A CA 1
ATOM 1104 C C . ASP A 1 139 ? 1.407 -9.353 -11.583 1.00 95.25 139 ASP A C 1
ATOM 1106 O O . ASP A 1 139 ? 1.743 -8.987 -12.715 1.00 95.25 139 ASP A O 1
ATOM 1110 N N . PRO A 1 140 ? 1.305 -8.475 -10.566 1.00 95.06 140 PRO A N 1
ATOM 1111 C CA . PRO A 1 140 ? 1.666 -7.067 -10.709 1.00 95.06 140 PRO A CA 1
ATOM 1112 C C . PRO A 1 140 ? 3.147 -6.838 -11.041 1.00 95.06 140 PRO A C 1
ATOM 1114 O O . PRO A 1 140 ? 3.453 -5.858 -11.719 1.00 95.06 140 PRO A O 1
ATOM 1117 N N . ASN A 1 141 ? 4.049 -7.736 -10.631 1.00 93.81 141 ASN A N 1
ATOM 1118 C CA . ASN A 1 141 ? 5.477 -7.641 -10.936 1.00 93.81 141 ASN A CA 1
ATOM 1119 C C . ASN A 1 141 ? 5.736 -7.929 -12.420 1.00 93.81 141 ASN A C 1
ATOM 1121 O O . ASN A 1 141 ? 6.423 -7.170 -13.103 1.00 93.81 141 ASN A O 1
ATOM 1125 N N . ALA A 1 142 ? 5.092 -8.960 -12.974 1.00 94.81 142 ALA A N 1
ATOM 1126 C CA . ALA A 1 142 ? 5.141 -9.225 -14.413 1.00 94.81 142 ALA A CA 1
ATOM 1127 C C . ALA A 1 142 ? 4.566 -8.056 -15.234 1.00 94.81 142 ALA A C 1
ATOM 1129 O O . ALA A 1 142 ? 5.141 -7.676 -16.256 1.00 94.81 142 ALA A O 1
ATOM 1130 N N . ILE A 1 143 ? 3.472 -7.440 -14.768 1.00 95.69 143 ILE A N 1
ATOM 1131 C CA . ILE A 1 143 ? 2.896 -6.234 -15.389 1.00 95.69 143 ILE A CA 1
ATOM 1132 C C . ILE A 1 143 ? 3.883 -5.062 -15.316 1.00 95.69 143 ILE A C 1
ATOM 1134 O O . ILE A 1 143 ? 4.045 -4.333 -16.296 1.00 95.69 143 ILE A O 1
ATOM 1138 N N . HIS A 1 144 ? 4.576 -4.891 -14.189 1.00 94.75 144 HIS A N 1
ATOM 1139 C CA . HIS A 1 144 ? 5.622 -3.884 -14.037 1.00 94.75 144 HIS A CA 1
ATOM 1140 C C . HIS A 1 144 ? 6.763 -4.121 -15.039 1.00 94.75 144 HIS A C 1
ATOM 1142 O O . HIS A 1 144 ? 7.158 -3.202 -15.756 1.00 94.75 144 HIS A O 1
ATOM 1148 N N . GLN A 1 145 ? 7.236 -5.361 -15.178 1.00 95.00 145 GLN A N 1
ATOM 1149 C CA . GLN A 1 145 ? 8.295 -5.717 -16.123 1.00 95.00 145 GLN A CA 1
ATOM 1150 C C . GLN A 1 145 ? 7.876 -5.497 -17.585 1.00 95.00 145 GLN A C 1
ATOM 1152 O O . GLN A 1 145 ? 8.671 -4.989 -18.388 1.00 95.00 145 GLN A O 1
ATOM 1157 N N . GLU A 1 146 ? 6.635 -5.840 -17.947 1.00 95.06 146 GLU A N 1
ATOM 1158 C CA . GLU A 1 146 ? 6.075 -5.518 -19.265 1.00 95.06 146 GLU A CA 1
ATOM 1159 C C . GLU A 1 146 ? 6.043 -4.002 -19.471 1.00 95.06 146 GLU A C 1
ATOM 1161 O O . GLU A 1 146 ? 6.417 -3.523 -20.541 1.00 95.06 146 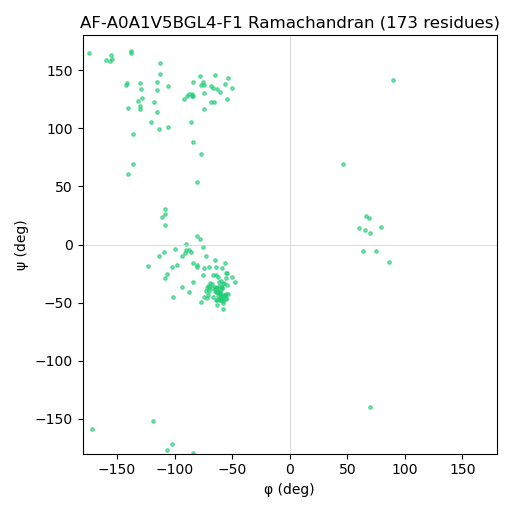GLU A O 1
ATOM 1166 N N . TYR A 1 147 ? 5.673 -3.233 -18.443 1.00 94.25 147 TYR A N 1
ATOM 1167 C CA .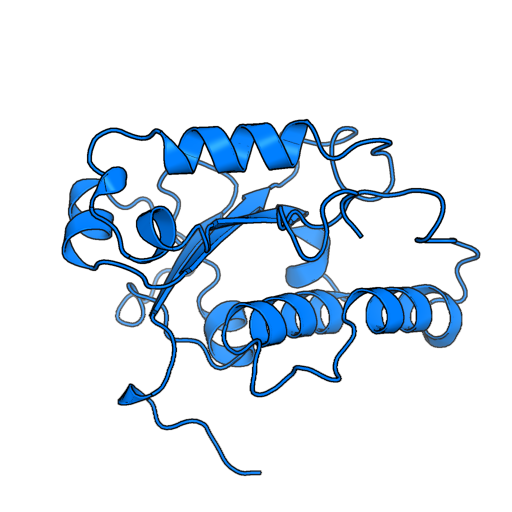 TYR A 1 147 ? 5.613 -1.782 -18.542 1.00 94.25 147 TYR A CA 1
ATOM 1168 C C . TYR A 1 147 ? 6.964 -1.154 -18.892 1.00 94.25 147 TYR A C 1
ATOM 1170 O O . TYR A 1 147 ? 7.064 -0.363 -19.834 1.00 94.25 147 TYR A O 1
ATOM 1178 N N . LEU A 1 148 ? 8.019 -1.570 -18.194 1.00 93.12 148 LEU A N 1
ATOM 1179 C CA . LEU A 1 148 ? 9.373 -1.066 -18.421 1.00 93.12 148 LEU A CA 1
ATOM 1180 C C . LEU A 1 148 ? 9.923 -1.467 -19.788 1.00 93.12 148 LEU A C 1
ATOM 1182 O O . LEU A 1 148 ? 10.461 -0.627 -20.508 1.00 93.12 148 LEU A O 1
ATOM 1186 N N . SER A 1 149 ? 9.751 -2.731 -20.170 1.00 94.12 149 SER A N 1
ATOM 1187 C CA . SER A 1 149 ? 10.339 -3.263 -21.402 1.00 94.12 149 SER A CA 1
ATOM 1188 C C . SER A 1 149 ? 9.575 -2.840 -22.657 1.00 94.12 149 SER A C 1
ATOM 1190 O O . SER A 1 149 ? 10.171 -2.350 -23.613 1.00 94.12 149 SER A O 1
ATOM 1192 N N . LYS A 1 150 ? 8.250 -2.999 -22.673 1.00 93.88 150 LYS A N 1
ATOM 1193 C CA . LYS A 1 150 ? 7.425 -2.837 -23.877 1.00 93.88 150 LYS A CA 1
ATOM 1194 C C . LYS A 1 150 ? 6.976 -1.402 -24.106 1.00 93.88 150 LYS A C 1
ATOM 1196 O O . LYS A 1 150 ? 6.943 -0.966 -25.254 1.00 93.88 150 LYS A O 1
ATOM 1201 N N . PHE A 1 151 ? 6.593 -0.688 -23.047 1.00 92.25 151 PHE A N 1
ATOM 1202 C CA . PHE A 1 151 ? 6.061 0.671 -23.182 1.00 92.25 151 PHE A CA 1
ATOM 1203 C C . PHE A 1 151 ? 7.143 1.737 -23.019 1.00 92.25 151 PHE A C 1
ATOM 1205 O O . PHE A 1 151 ? 7.100 2.732 -23.740 1.00 92.25 151 PHE A O 1
ATOM 1212 N N . LEU A 1 152 ? 8.122 1.532 -22.129 1.00 91.56 152 LEU A N 1
ATOM 1213 C CA . LEU A 1 152 ? 9.217 2.491 -21.937 1.00 91.56 152 LEU A CA 1
ATOM 1214 C C . LEU A 1 152 ? 10.508 2.138 -22.691 1.00 91.56 152 LEU A C 1
ATOM 1216 O O . LEU A 1 152 ? 11.345 3.018 -22.878 1.00 91.56 152 LEU A O 1
ATOM 1220 N N . GLY A 1 153 ? 10.685 0.889 -23.137 1.00 93.06 153 GLY A N 1
ATOM 1221 C CA . GLY A 1 153 ? 11.904 0.462 -23.836 1.00 93.06 153 GLY A CA 1
ATOM 1222 C C . GLY A 1 153 ? 13.157 0.479 -22.954 1.00 93.06 153 GLY A C 1
ATOM 1223 O O . GLY A 1 153 ? 14.264 0.630 -23.467 1.00 93.06 153 GLY A O 1
ATOM 1224 N N . ILE A 1 154 ? 12.993 0.375 -21.633 1.00 90.88 154 ILE A N 1
ATOM 1225 C CA . ILE A 1 154 ? 14.091 0.425 -20.667 1.00 90.88 154 ILE A CA 1
ATOM 1226 C C . ILE A 1 154 ? 14.627 -0.991 -20.444 1.00 90.88 154 ILE A C 1
ATOM 1228 O O . ILE A 1 154 ? 13.875 -1.901 -20.093 1.00 90.88 154 ILE A O 1
ATOM 1232 N N . ASP A 1 155 ? 15.944 -1.156 -20.580 1.00 90.44 155 ASP A N 1
ATOM 1233 C CA . ASP A 1 155 ? 16.654 -2.379 -20.193 1.00 90.44 155 ASP A CA 1
ATOM 1234 C C . ASP A 1 155 ? 16.838 -2.430 -18.664 1.00 90.44 155 ASP A C 1
ATOM 1236 O O . ASP A 1 155 ? 17.870 -2.059 -18.089 1.00 90.44 155 ASP A O 1
ATOM 1240 N N . TYR A 1 156 ? 15.756 -2.800 -17.980 1.00 89.94 156 TYR A N 1
ATOM 1241 C CA . TYR A 1 156 ? 15.706 -2.981 -16.535 1.00 89.94 156 TYR A CA 1
ATOM 1242 C C . TYR A 1 156 ? 15.118 -4.347 -16.202 1.00 89.94 156 TYR A C 1
ATOM 1244 O O . TYR A 1 156 ? 14.019 -4.677 -16.642 1.00 89.94 156 TYR A O 1
ATOM 1252 N N . ASP A 1 157 ? 15.849 -5.120 -15.403 1.00 89.69 157 ASP A N 1
ATOM 1253 C CA . ASP A 1 157 ? 15.453 -6.454 -14.961 1.00 89.69 157 ASP A CA 1
ATOM 1254 C C . ASP A 1 157 ? 15.017 -6.409 -13.492 1.00 89.69 157 ASP A C 1
ATOM 1256 O O . ASP A 1 157 ? 15.858 -6.387 -12.585 1.00 89.69 157 ASP A O 1
ATOM 1260 N N . LEU A 1 158 ? 13.698 -6.394 -13.272 1.00 88.81 158 LEU A N 1
ATOM 1261 C CA . LEU A 1 158 ? 13.090 -6.388 -11.941 1.00 88.81 158 LEU A CA 1
ATOM 1262 C C . LEU A 1 158 ? 13.397 -7.662 -11.159 1.00 88.81 158 LEU A C 1
ATOM 1264 O O . LEU A 1 158 ? 13.328 -7.640 -9.942 1.00 88.81 158 LEU A O 1
ATOM 1268 N N . SER A 1 159 ? 13.796 -8.769 -11.794 1.00 84.50 159 SER A N 1
ATOM 1269 C CA . SER A 1 159 ? 14.192 -9.965 -11.038 1.00 84.50 159 SER A CA 1
ATOM 1270 C C . SER A 1 159 ? 15.515 -9.776 -10.284 1.00 84.50 159 SER A C 1
ATOM 1272 O O . SER A 1 159 ? 15.795 -10.503 -9.329 1.00 84.50 159 SER A O 1
ATOM 1274 N N . LYS A 1 160 ? 16.329 -8.790 -10.686 1.00 85.75 160 LYS A N 1
ATOM 1275 C CA . LYS A 1 160 ? 17.691 -8.591 -10.172 1.00 85.75 160 LYS A CA 1
ATOM 1276 C C . LYS A 1 160 ? 17.848 -7.380 -9.264 1.00 85.75 160 LYS A C 1
ATOM 1278 O O . LYS A 1 160 ? 18.762 -7.383 -8.444 1.00 85.75 160 LYS A O 1
ATOM 1283 N N . ARG A 1 161 ? 17.043 -6.334 -9.449 1.00 87.19 161 ARG A N 1
ATOM 1284 C CA . ARG A 1 161 ? 17.222 -5.053 -8.755 1.00 87.19 161 ARG A CA 1
ATOM 1285 C C . ARG A 1 161 ? 15.920 -4.271 -8.632 1.00 87.19 161 ARG A C 1
ATOM 1287 O O . ARG A 1 161 ? 15.003 -4.468 -9.427 1.00 87.19 161 ARG A O 1
ATOM 1294 N N . GLY A 1 162 ? 15.914 -3.343 -7.680 1.00 87.62 162 GLY A N 1
ATOM 1295 C CA . GLY A 1 162 ? 14.806 -2.440 -7.412 1.00 87.62 162 GLY A CA 1
ATOM 1296 C C . GLY A 1 162 ? 13.816 -3.019 -6.414 1.00 87.62 162 GLY A C 1
ATOM 1297 O O . GLY A 1 162 ? 13.524 -4.215 -6.433 1.00 87.62 162 GLY A O 1
ATOM 1298 N N . GLU A 1 163 ? 13.317 -2.144 -5.547 1.00 93.50 163 GLU A N 1
ATOM 1299 C CA . GLU A 1 163 ? 12.463 -2.493 -4.410 1.00 93.50 163 GLU A CA 1
ATOM 1300 C C . GLU A 1 163 ? 11.313 -1.484 -4.345 1.00 93.50 163 GLU A C 1
ATOM 1302 O O . GLU A 1 163 ? 11.468 -0.372 -3.840 1.00 93.50 163 GLU A O 1
ATOM 1307 N N . PHE A 1 164 ? 10.167 -1.821 -4.929 1.00 94.81 164 PHE A N 1
ATOM 1308 C CA . PHE A 1 164 ? 9.071 -0.876 -5.182 1.00 94.81 164 PHE A CA 1
ATOM 1309 C C . PHE A 1 164 ? 7.878 -1.064 -4.256 1.00 94.81 164 PHE A C 1
ATOM 1311 O O . PHE A 1 164 ? 7.129 -0.118 -4.019 1.00 94.81 164 PHE A O 1
ATOM 1318 N N . VAL A 1 165 ? 7.697 -2.269 -3.733 1.00 95.81 165 VAL A N 1
ATOM 1319 C CA . VAL A 1 165 ? 6.590 -2.632 -2.848 1.00 95.81 165 VAL A CA 1
ATOM 1320 C C . VAL A 1 165 ? 7.102 -3.497 -1.711 1.00 95.81 165 VAL A C 1
ATOM 1322 O O . VAL A 1 165 ? 8.184 -4.052 -1.795 1.00 95.81 165 VAL A O 1
ATOM 1325 N N . TYR A 1 166 ? 6.320 -3.678 -0.655 1.00 96.62 166 TYR A N 1
ATOM 1326 C CA . TYR A 1 166 ? 6.611 -4.672 0.365 1.00 96.62 166 TYR A CA 1
ATOM 1327 C C . TYR A 1 166 ? 5.338 -5.356 0.843 1.00 96.62 166 TYR A C 1
ATOM 1329 O O . TYR A 1 166 ? 4.445 -4.744 1.437 1.00 96.62 166 TYR A O 1
ATOM 1337 N N . HIS A 1 167 ? 5.292 -6.665 0.600 1.00 92.94 167 HIS A N 1
ATOM 1338 C CA . HIS A 1 167 ? 4.309 -7.585 1.151 1.00 92.94 167 HIS A CA 1
ATOM 1339 C C . HIS A 1 167 ? 5.075 -8.790 1.711 1.00 92.94 167 HIS A C 1
ATOM 1341 O O . HIS A 1 167 ? 5.746 -9.463 0.935 1.00 92.94 167 HIS A O 1
ATOM 1347 N N . PRO A 1 168 ? 4.936 -9.147 3.000 1.00 87.50 168 PRO A N 1
ATOM 1348 C CA . PRO A 1 168 ? 5.794 -10.154 3.635 1.00 87.50 168 PRO A CA 1
ATOM 1349 C C . PRO A 1 168 ? 5.735 -11.541 2.975 1.00 87.50 168 PRO A C 1
ATOM 1351 O O . PRO A 1 168 ? 6.726 -12.257 2.990 1.00 87.50 168 PRO A O 1
ATOM 1354 N N . GLU A 1 169 ? 4.590 -11.916 2.398 1.00 88.06 169 GLU A N 1
ATOM 1355 C CA . GLU A 1 169 ? 4.423 -13.210 1.714 1.00 88.06 169 GLU A CA 1
ATOM 1356 C C . GLU A 1 169 ? 4.495 -13.135 0.179 1.00 88.06 169 GLU A C 1
ATOM 1358 O O . GLU A 1 169 ? 5.141 -13.972 -0.438 1.00 88.06 169 GLU A O 1
ATOM 1363 N N . GLN A 1 170 ? 3.828 -12.159 -0.452 1.00 85.12 170 GLN A N 1
ATOM 1364 C CA . GLN A 1 170 ? 3.736 -12.073 -1.917 1.00 85.12 170 GLN A CA 1
ATOM 1365 C C . GLN A 1 170 ? 4.944 -11.385 -2.565 1.00 85.12 170 GLN A C 1
ATOM 1367 O O . GLN A 1 170 ? 5.300 -11.742 -3.678 1.00 85.12 170 GLN A O 1
ATOM 1372 N N . HIS A 1 171 ? 5.560 -10.413 -1.882 1.00 88.56 171 HIS A N 1
ATOM 1373 C CA . HIS A 1 171 ? 6.684 -9.623 -2.403 1.00 88.56 171 HIS A CA 1
ATOM 1374 C C . HIS A 1 171 ? 7.725 -9.393 -1.286 1.00 88.56 171 HIS A C 1
ATOM 1376 O O . HIS A 1 171 ? 7.933 -8.250 -0.857 1.00 88.56 171 HIS A O 1
ATOM 1382 N N . PRO A 1 172 ? 8.321 -10.471 -0.728 1.00 88.88 172 PRO A N 1
ATOM 1383 C CA . PRO A 1 172 ? 9.270 -10.364 0.384 1.00 88.88 172 PRO A CA 1
ATOM 1384 C C . PRO A 1 172 ? 10.573 -9.658 -0.015 1.00 88.88 172 PRO A C 1
ATOM 1386 O O . PRO A 1 172 ? 11.196 -9.026 0.839 1.00 88.88 172 PRO A O 1
ATOM 1389 N N . ASP A 1 173 ? 10.919 -9.729 -1.302 1.00 87.00 173 ASP A N 1
ATOM 1390 C CA . ASP A 1 173 ? 12.108 -9.140 -1.935 1.00 87.00 173 ASP A CA 1
ATOM 1391 C C . ASP A 1 173 ? 11.739 -7.945 -2.831 1.00 87.00 173 ASP A C 1
ATOM 1393 O O . ASP A 1 173 ? 12.365 -7.707 -3.855 1.00 87.00 173 ASP A O 1
ATOM 1397 N N . GLY A 1 174 ? 10.622 -7.296 -2.498 1.00 83.06 174 GLY A N 1
ATOM 1398 C CA . GLY A 1 174 ? 10.212 -5.967 -2.943 1.00 83.06 174 GLY A CA 1
ATOM 1399 C C . GLY A 1 174 ? 9.895 -5.728 -4.411 1.00 83.06 174 GLY A C 1
ATOM 1400 O O . GLY A 1 174 ? 9.688 -4.581 -4.825 1.00 83.06 174 GLY A O 1
ATOM 1401 N N . ARG A 1 175 ? 9.759 -6.802 -5.177 1.00 81.00 175 ARG A N 1
ATOM 1402 C CA . ARG A 1 175 ? 9.179 -6.801 -6.517 1.00 81.00 175 ARG A CA 1
ATOM 1403 C C . ARG A 1 175 ? 8.135 -7.888 -6.659 1.00 81.00 175 ARG A C 1
ATOM 1405 O O . ARG A 1 175 ? 8.400 -9.039 -6.250 1.00 81.00 175 ARG A O 1
#

pLDDT: mean 93.59, std 6.38, range [46.25, 98.81]

Sequence (175 aa):
MKTIPIDARKTVYCEVFGDYKAGGRNYIELAGGRSIFGNTSQETFTTTPEEIITRNPEVILRLMGWKYAGKIGWEADNVTAMREERDEIMSRTGFTGIDAVKSGRVYALDSNIVMDAIYPVGICYFAKWFYPDLFKDMDPNAIHQEYLSKFLGIDYDLSKRGEFVYHPEQHPDGR

Nearest PDB structures (foldseek):
  6b2y-assembly1_A  TM=8.361E-01  e=4.736E-10  Yersinia pestis
  6b2x-assembly2_B  TM=8.168E-01  e=7.459E-10  Yersinia pestis
  6b2x-assembly1_A  TM=8.165E-01  e=9.669E-10  Yersinia pestis
  6b2y-assembly2_B  TM=7.926E-01  e=4.896E-09  Yersinia pestis
  4ls3-assembly2_B  TM=7.977E-01  e=9.682E-08  Helicobacter pylori G27

Radius of gyration: 15.48 Å; Cα contacts (8 Å, |Δi|>4): 311; chains: 1; bounding box: 40×32×44 Å

Secondary structure (DSSP, 8-state):
-PPPPGGGSPEEEEEESSTTEE--HHHHHHTT-EETTTT---SSEE--HHHHHHH--SEEEEEE-GGGTTTSBTT-SSSHHHHHHHHHHHHSTTGGGSHHHHTT-EEEEETHHHHSTTHHHHHHHHHHHH-TTTTTT--HHHHHHHIIIIIS-----TTTS-B-EEBTTTBTT--

Foldseek 3Di:
DDAQPQVNAFEEFEAAADPQWTADQVLCVLLRHHYLPNVDPDRIDGDDPVSCLVSQGLAYEYAHEPVCVCCAFFNHPFCVVFVVVQVCQLPDPSSVNGNCSVVVRYKYFHNCCCPDPNNVLVSLVSNCSRCVPVCVVDDSLVVSVCCCCPVVVHPDDPVRGGAGMDDVPNCVRRD